Protein AF-A0A822CXB0-F1 (afdb_monomer)

Foldseek 3Di:
DEEEEEDQPDQPAQWAWDDDDPQYIYIYGYCLQPVPDPPLLVVLRVQLRVLVSVCCNPVVPPPRLDCDPSVVVSQVVCCVVPVHNRDSDDPPPVSNCVQQVAKDADPDPCLVDPDQSRMDTHNDNDDDDPVDPPPPD

Mean predicted aligned error: 8.16 Å

Structure (mmCIF, N/CA/C/O backbone):
data_AF-A0A822CXB0-F1
#
_entry.id   AF-A0A822CXB0-F1
#
loop_
_atom_site.group_PDB
_atom_site.id
_atom_site.type_symbol
_atom_site.label_atom_id
_atom_site.label_alt_id
_atom_site.label_comp_id
_atom_site.label_asym_id
_atom_site.label_entity_id
_atom_site.label_seq_id
_atom_site.pdbx_PDB_ins_code
_atom_site.Cartn_x
_atom_site.Cartn_y
_atom_site.Cartn_z
_atom_site.occupancy
_atom_site.B_iso_or_equiv
_atom_site.auth_seq_id
_atom_site.auth_comp_id
_atom_site.auth_asym_id
_atom_site.auth_atom_id
_atom_site.pdbx_PDB_model_num
ATOM 1 N N . SER A 1 1 ? -17.169 9.740 3.832 1.00 81.44 1 SER A N 1
ATOM 2 C CA . SER A 1 1 ? -17.464 8.304 3.609 1.00 81.44 1 SER A CA 1
ATOM 3 C C . SER A 1 1 ? -16.172 7.563 3.297 1.00 81.44 1 SER A C 1
ATOM 5 O O . SER A 1 1 ? -15.189 8.206 2.929 1.00 81.44 1 SER A O 1
ATOM 7 N N . VAL A 1 2 ? -16.145 6.240 3.493 1.00 90.62 2 VAL A N 1
ATOM 8 C CA . VAL A 1 2 ? -14.980 5.392 3.187 1.00 90.62 2 VAL A CA 1
ATOM 9 C C . VAL A 1 2 ? -15.401 4.305 2.204 1.00 90.62 2 VAL A C 1
ATOM 11 O O . VAL A 1 2 ? -16.414 3.647 2.428 1.00 90.62 2 VAL A O 1
ATOM 14 N N . TYR A 1 3 ? -14.629 4.123 1.135 1.00 93.44 3 TYR A N 1
ATOM 15 C CA . TYR A 1 3 ? -14.861 3.095 0.118 1.00 93.44 3 TYR A CA 1
ATOM 16 C C . TYR A 1 3 ? -13.658 2.170 0.015 1.00 93.44 3 TYR A C 1
ATOM 18 O O . TYR A 1 3 ? -12.523 2.629 0.126 1.00 93.44 3 TYR A O 1
ATOM 26 N N . VAL A 1 4 ? -13.908 0.886 -0.234 1.00 95.50 4 VAL A N 1
ATOM 27 C CA . VAL A 1 4 ? -12.869 -0.130 -0.427 1.00 95.50 4 VAL A CA 1
ATOM 28 C C . VAL A 1 4 ? -13.061 -0.775 -1.792 1.00 95.50 4 VAL A C 1
ATOM 30 O O . VAL A 1 4 ? -14.178 -1.137 -2.155 1.00 95.50 4 VAL A O 1
ATOM 33 N N . GLU A 1 5 ? -11.983 -0.921 -2.553 1.00 95.19 5 GLU A N 1
ATOM 34 C CA . GLU A 1 5 ? -12.030 -1.505 -3.892 1.00 95.19 5 GLU A CA 1
ATOM 35 C C . GLU A 1 5 ? -10.758 -2.276 -4.258 1.00 95.19 5 GLU A C 1
ATOM 37 O O . GLU A 1 5 ? -9.679 -2.076 -3.700 1.00 95.19 5 GLU A O 1
ATOM 42 N N . T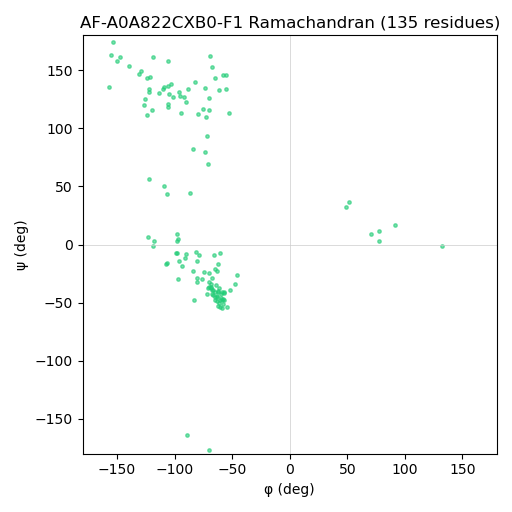RP A 1 6 ? -10.888 -3.132 -5.270 1.00 94.25 6 TRP A N 1
ATOM 43 C CA . TRP A 1 6 ? -9.768 -3.822 -5.893 1.00 94.25 6 TRP A CA 1
ATOM 44 C C . TRP A 1 6 ? -9.168 -3.004 -7.036 1.00 94.25 6 TRP A C 1
ATOM 46 O O . TRP A 1 6 ? -9.871 -2.566 -7.947 1.00 94.25 6 TRP A O 1
ATOM 56 N N . SER A 1 7 ? -7.842 -2.902 -7.060 1.00 91.94 7 SER A N 1
ATOM 57 C CA . SER A 1 7 ? -7.076 -2.368 -8.179 1.00 91.94 7 SER A CA 1
ATOM 58 C C . SER A 1 7 ? -6.368 -3.486 -8.936 1.00 91.94 7 SER A C 1
ATOM 60 O O . SER A 1 7 ? -5.472 -4.150 -8.418 1.00 91.94 7 SER A O 1
ATOM 62 N N . LYS A 1 8 ? -6.721 -3.643 -10.215 1.00 87.69 8 LYS A N 1
ATOM 63 C CA . LYS A 1 8 ? -6.067 -4.585 -11.143 1.00 87.69 8 LYS A CA 1
ATOM 64 C C . LYS A 1 8 ? -4.734 -4.072 -11.704 1.00 87.69 8 LYS A C 1
ATOM 66 O O . LYS A 1 8 ? -4.052 -4.797 -12.414 1.00 87.69 8 LYS A O 1
ATOM 71 N N . ARG A 1 9 ? -4.396 -2.798 -11.464 1.00 84.56 9 ARG A N 1
ATOM 72 C CA . ARG A 1 9 ? -3.224 -2.119 -12.055 1.00 84.56 9 ARG A CA 1
ATOM 73 C C . ARG A 1 9 ? -2.213 -1.634 -11.014 1.00 84.56 9 ARG A C 1
ATOM 75 O O . ARG A 1 9 ? -1.207 -1.032 -11.376 1.00 84.56 9 ARG A O 1
ATOM 82 N N . MET A 1 10 ? -2.482 -1.843 -9.727 1.00 84.69 10 MET A N 1
ATOM 83 C CA . MET A 1 10 ? -1.591 -1.419 -8.652 1.00 84.69 10 MET A CA 1
ATOM 84 C C . MET A 1 10 ? -0.444 -2.414 -8.501 1.00 84.69 10 MET A C 1
ATOM 86 O O . MET A 1 10 ? -0.660 -3.547 -8.083 1.00 84.69 10 MET A O 1
ATOM 90 N N . THR A 1 11 ? 0.771 -1.978 -8.832 1.00 75.56 11 THR A N 1
ATOM 91 C CA . THR A 1 11 ? 1.969 -2.832 -8.784 1.00 75.56 11 THR A CA 1
ATOM 92 C C . THR A 1 11 ? 3.083 -2.281 -7.892 1.00 75.56 11 THR A C 1
ATOM 94 O O . THR A 1 11 ? 4.178 -2.818 -7.922 1.00 75.56 11 THR A O 1
ATOM 97 N N . ARG A 1 12 ? 2.860 -1.192 -7.140 1.00 74.56 12 ARG A N 1
ATOM 98 C CA . ARG A 1 12 ? 3.904 -0.558 -6.300 1.00 74.56 12 ARG A CA 1
ATOM 99 C C . ARG A 1 12 ? 3.715 -0.781 -4.796 1.00 74.56 12 ARG A C 1
ATOM 101 O O . ARG A 1 12 ? 4.644 -0.542 -4.039 1.00 74.56 12 ARG A O 1
ATOM 108 N N . CYS A 1 13 ? 2.523 -1.196 -4.384 1.00 80.31 13 CYS A N 1
ATOM 109 C CA . CYS A 1 13 ? 2.140 -1.493 -3.008 1.00 80.31 13 CYS A CA 1
ATOM 110 C C . CYS A 1 13 ? 0.964 -2.484 -3.026 1.00 80.31 13 CYS A C 1
ATOM 112 O O . CYS A 1 13 ? 0.306 -2.640 -4.062 1.00 80.31 13 CYS A O 1
ATOM 114 N N . ALA A 1 14 ? 0.697 -3.147 -1.899 1.00 87.19 14 ALA A N 1
ATOM 115 C CA . ALA A 1 14 ? -0.466 -4.026 -1.766 1.00 87.19 14 ALA A CA 1
ATOM 116 C C . ALA A 1 14 ? -1.753 -3.270 -1.395 1.00 87.19 14 ALA A C 1
ATOM 118 O O . ALA A 1 14 ? -2.843 -3.758 -1.687 1.00 87.19 14 ALA A O 1
ATOM 119 N N . GLY A 1 15 ? -1.639 -2.079 -0.802 1.00 89.75 15 GLY A N 1
ATOM 120 C CA . GLY A 1 15 ? -2.756 -1.221 -0.417 1.00 89.75 15 GLY A CA 1
ATOM 121 C C . GLY A 1 15 ? -2.383 0.261 -0.461 1.00 89.75 15 GLY A C 1
ATOM 122 O O . GLY A 1 15 ? -1.200 0.605 -0.464 1.00 89.75 15 GLY A O 1
ATOM 123 N N . ILE A 1 16 ? -3.391 1.130 -0.574 1.00 89.62 16 ILE A N 1
ATOM 124 C CA . ILE A 1 16 ? -3.257 2.587 -0.409 1.00 89.62 16 ILE A CA 1
ATOM 125 C C . ILE A 1 16 ? -4.614 3.228 -0.043 1.00 89.62 16 ILE A C 1
ATOM 127 O O . ILE A 1 16 ? -5.619 2.936 -0.698 1.00 89.62 16 ILE A O 1
ATOM 131 N N . CYS A 1 17 ? -4.669 4.141 0.937 1.00 89.88 17 CYS A N 1
ATOM 132 C CA . CYS A 1 17 ? -5.786 5.091 1.110 1.00 89.88 17 CYS A CA 1
ATOM 133 C C . CYS A 1 17 ? -5.493 6.405 0.373 1.00 89.88 17 CYS A C 1
ATOM 135 O O . CYS A 1 17 ? -4.488 7.085 0.586 1.00 89.88 17 CYS A O 1
ATOM 137 N N . TYR A 1 18 ? -6.439 6.812 -0.466 1.00 86.62 18 TYR A N 1
ATOM 138 C CA . TYR A 1 18 ? -6.504 8.142 -1.049 1.00 86.62 18 TYR A CA 1
ATOM 139 C C . TYR A 1 18 ? -7.529 8.982 -0.311 1.00 86.62 18 TYR A C 1
ATOM 141 O O . TYR A 1 18 ? -8.702 8.621 -0.261 1.00 86.62 18 TYR A O 1
ATOM 149 N N . TYR A 1 19 ? -7.117 10.160 0.143 1.00 81.62 19 TYR A N 1
ATOM 150 C CA . TYR A 1 19 ? -8.047 11.187 0.590 1.00 81.62 19 TYR A CA 1
ATOM 151 C C . TYR A 1 19 ? -8.345 12.206 -0.516 1.00 81.62 19 TYR A C 1
ATOM 153 O O . TYR A 1 19 ? -7.426 12.764 -1.129 1.00 81.62 19 TYR A O 1
ATOM 161 N N . ARG A 1 20 ? -9.632 12.499 -0.736 1.00 76.44 20 ARG A N 1
ATOM 162 C CA . ARG A 1 20 ? -10.098 13.595 -1.596 1.00 76.44 20 ARG A CA 1
ATOM 163 C C . ARG A 1 20 ? -10.620 14.759 -0.763 1.00 76.44 20 ARG A C 1
ATOM 165 O O . ARG A 1 20 ? -11.397 14.565 0.167 1.00 76.44 20 ARG A O 1
ATOM 172 N N . ARG A 1 21 ? -10.251 15.989 -1.148 1.00 68.25 21 ARG A N 1
ATOM 173 C CA . ARG A 1 21 ? -10.842 17.217 -0.586 1.00 68.25 21 ARG A CA 1
ATOM 174 C C . ARG A 1 21 ? -12.370 17.116 -0.702 1.00 68.25 21 ARG A C 1
ATOM 176 O O . ARG A 1 21 ? -12.877 17.067 -1.816 1.00 68.25 21 ARG A O 1
ATOM 183 N N . GLY A 1 22 ? -13.059 17.034 0.438 1.00 71.88 22 GLY A N 1
ATOM 184 C CA . GLY A 1 22 ? -14.504 16.770 0.500 1.00 71.88 22 GLY A CA 1
ATOM 185 C C . GLY A 1 22 ? -14.932 15.684 1.498 1.00 71.88 22 GLY A C 1
ATOM 186 O O . GLY A 1 22 ? -16.125 15.448 1.634 1.00 71.88 22 GLY A O 1
ATOM 187 N N . GLY A 1 23 ? -14.001 15.039 2.218 1.00 73.06 23 GLY A N 1
ATOM 188 C CA . GLY A 1 23 ? -14.344 14.084 3.290 1.00 73.06 23 GLY A CA 1
ATOM 189 C C . GLY A 1 23 ? -14.472 12.618 2.846 1.00 73.06 23 GLY A C 1
ATOM 190 O O . GLY A 1 23 ? -15.050 11.795 3.561 1.00 73.06 23 GLY A O 1
ATOM 191 N N . GLU A 1 24 ? -13.945 12.277 1.671 1.00 84.56 24 GLU A N 1
ATOM 192 C CA . GLU A 1 24 ? -13.971 10.924 1.101 1.00 84.56 24 GLU A CA 1
ATOM 193 C C . GLU A 1 24 ? -12.576 10.267 1.195 1.00 84.56 24 GLU A C 1
ATOM 195 O O . GLU A 1 24 ? -11.615 10.812 0.642 1.00 84.56 24 GLU A O 1
ATOM 200 N N . CYS A 1 25 ? -12.449 9.110 1.874 1.00 89.06 25 CYS A N 1
ATOM 201 C CA . CYS A 1 25 ? -11.280 8.213 1.727 1.00 89.06 25 CYS A CA 1
ATOM 202 C C . CYS A 1 25 ? -11.658 7.011 0.860 1.00 89.06 25 CYS A C 1
ATOM 204 O O . CYS A 1 25 ? -12.722 6.405 1.003 1.00 89.06 25 CYS A O 1
ATOM 206 N N . ARG A 1 26 ? -10.744 6.650 -0.032 1.00 92.19 26 ARG A N 1
ATOM 207 C CA . ARG A 1 26 ? -10.813 5.465 -0.876 1.00 92.19 26 ARG A CA 1
ATOM 208 C C . ARG A 1 26 ? -9.615 4.585 -0.572 1.00 92.19 26 ARG A C 1
ATOM 210 O O . ARG A 1 26 ? -8.494 4.987 -0.860 1.00 92.19 26 ARG A O 1
ATOM 217 N N . ILE A 1 27 ? -9.861 3.392 -0.057 1.00 93.81 27 ILE A N 1
ATOM 218 C CA . ILE A 1 27 ? -8.869 2.336 0.103 1.00 93.81 27 ILE A CA 1
ATOM 219 C C . ILE A 1 27 ? -8.878 1.487 -1.168 1.00 93.81 27 ILE A C 1
ATOM 221 O O . ILE A 1 27 ? -9.911 0.939 -1.549 1.00 93.81 27 ILE A O 1
ATOM 225 N N . ALA A 1 28 ? -7.732 1.377 -1.828 1.00 93.50 28 ALA A N 1
ATOM 226 C CA . ALA A 1 28 ? -7.543 0.486 -2.961 1.00 93.50 28 ALA A CA 1
ATOM 227 C C . ALA A 1 28 ? -6.555 -0.622 -2.589 1.00 93.50 28 ALA A C 1
ATOM 229 O O . ALA A 1 28 ? -5.469 -0.337 -2.093 1.00 93.50 28 ALA A O 1
ATOM 230 N N . LEU A 1 29 ? -6.929 -1.873 -2.853 1.00 93.38 29 LEU A N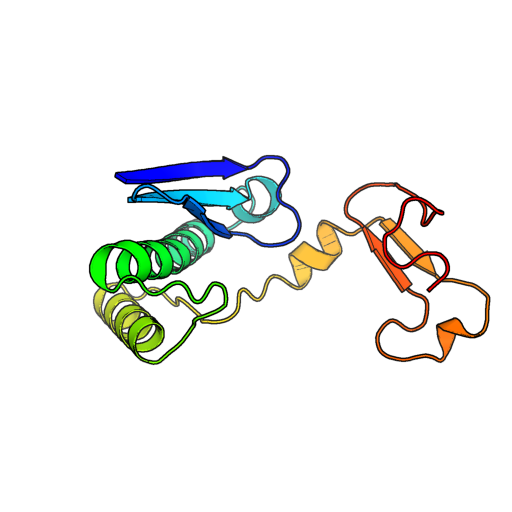 1
ATOM 231 C CA . LEU A 1 29 ? -6.124 -3.067 -2.596 1.00 93.38 29 LEU A CA 1
ATOM 232 C C . LEU A 1 29 ? -5.639 -3.666 -3.917 1.00 93.38 29 LEU A C 1
ATOM 234 O O . LEU A 1 29 ? -6.410 -3.775 -4.872 1.00 93.38 29 LEU A O 1
ATOM 238 N N . SER A 1 30 ? -4.374 -4.065 -4.007 1.00 90.81 30 SER A N 1
ATOM 239 C CA . SER A 1 30 ? -3.836 -4.661 -5.227 1.00 90.81 30 SER A CA 1
ATOM 240 C C . SER A 1 30 ? -4.323 -6.096 -5.393 1.00 90.81 30 SER A C 1
ATOM 242 O O . SER A 1 30 ? -3.957 -6.990 -4.630 1.00 90.81 30 SER A O 1
ATOM 244 N N . ALA A 1 31 ? -5.089 -6.334 -6.457 1.00 87.38 31 ALA A N 1
ATOM 245 C CA . ALA A 1 31 ? -5.477 -7.686 -6.839 1.00 87.38 31 ALA A CA 1
ATOM 246 C C . ALA A 1 31 ? -4.249 -8.524 -7.236 1.00 87.38 31 ALA A C 1
ATOM 248 O O . ALA A 1 31 ? -4.200 -9.715 -6.935 1.00 87.38 31 ALA A O 1
ATOM 249 N N . SER A 1 32 ? -3.247 -7.905 -7.868 1.00 78.69 32 SER A N 1
ATOM 250 C CA . SER A 1 32 ? -2.036 -8.587 -8.335 1.00 78.69 32 SER A CA 1
ATOM 251 C C . SER A 1 32 ? -1.154 -9.081 -7.188 1.00 78.69 32 SER A C 1
ATOM 253 O O . SER A 1 32 ? -0.543 -10.133 -7.324 1.00 78.69 32 SER A O 1
ATOM 255 N N . TYR A 1 33 ? -1.106 -8.354 -6.066 1.00 76.56 33 TYR A N 1
ATOM 256 C CA . TYR A 1 33 ? -0.377 -8.796 -4.873 1.00 76.56 33 TYR A CA 1
ATOM 257 C C . TYR A 1 33 ? -1.209 -9.752 -4.014 1.00 76.56 33 TYR A C 1
ATOM 259 O O . TYR A 1 33 ? -0.712 -10.791 -3.607 1.00 76.56 33 TYR A O 1
ATOM 267 N N . LEU A 1 34 ? -2.471 -9.424 -3.722 1.00 82.00 34 LEU A N 1
ATOM 268 C CA . LEU A 1 34 ? -3.186 -10.059 -2.607 1.00 82.00 34 LEU A CA 1
ATOM 269 C C . LEU A 1 34 ? -4.021 -11.287 -2.992 1.00 82.00 34 LEU A C 1
ATOM 271 O O . LEU A 1 34 ? -4.344 -12.083 -2.117 1.00 82.00 34 LEU A O 1
ATOM 275 N N . THR A 1 35 ? -4.361 -11.483 -4.272 1.00 77.94 35 THR A N 1
ATOM 276 C CA . THR A 1 35 ? -5.211 -12.625 -4.688 1.00 77.94 35 THR A CA 1
ATOM 277 C C . THR A 1 35 ? -4.484 -13.970 -4.573 1.00 77.94 35 THR A C 1
ATOM 279 O O . THR A 1 35 ? -5.125 -15.003 -4.418 1.00 77.94 35 THR A O 1
ATOM 282 N N . LEU A 1 36 ? -3.149 -13.966 -4.631 1.00 75.75 36 LEU A N 1
ATOM 283 C CA . LEU A 1 36 ? -2.314 -15.171 -4.542 1.00 75.75 36 LEU A CA 1
ATOM 284 C C . LEU A 1 36 ? -1.763 -15.420 -3.129 1.00 75.75 36 LEU A C 1
ATOM 286 O O . LEU A 1 36 ? -0.959 -16.329 -2.932 1.00 75.75 36 LEU A O 1
ATOM 290 N N . ARG A 1 37 ? -2.160 -14.606 -2.147 1.00 79.56 37 ARG A N 1
ATOM 291 C CA . ARG A 1 37 ? -1.594 -14.623 -0.797 1.00 79.56 37 ARG A CA 1
ATOM 292 C C . ARG A 1 37 ? -2.552 -15.267 0.203 1.00 79.56 37 ARG A C 1
ATOM 294 O O . ARG A 1 37 ? -3.764 -15.311 -0.029 1.00 79.56 37 ARG A O 1
ATOM 301 N N . PRO A 1 38 ? -2.038 -15.757 1.343 1.00 86.00 38 PRO A N 1
ATOM 302 C CA . PRO A 1 38 ? -2.891 -16.187 2.435 1.00 86.00 38 PRO A CA 1
ATOM 303 C C . PRO A 1 38 ? -3.837 -15.061 2.855 1.00 86.00 38 PRO A C 1
ATOM 305 O O . PRO A 1 38 ? -3.462 -13.889 2.880 1.00 86.00 38 PRO A O 1
ATOM 308 N N . ARG A 1 39 ? -5.052 -15.429 3.272 1.00 91.31 39 ARG A N 1
ATOM 309 C CA . ARG A 1 39 ? -6.083 -14.487 3.739 1.00 91.31 39 ARG A CA 1
ATOM 310 C C . ARG A 1 39 ? -5.554 -13.456 4.745 1.00 91.31 39 ARG A C 1
ATOM 312 O O . ARG A 1 39 ? -6.036 -12.326 4.742 1.00 91.31 39 ARG A O 1
ATOM 319 N N . LYS A 1 40 ? -4.594 -13.839 5.596 1.00 90.44 40 LYS A N 1
ATOM 320 C CA . LYS A 1 40 ? -4.013 -12.956 6.615 1.00 90.44 40 LYS A CA 1
ATOM 321 C C . LYS A 1 40 ? -3.419 -11.680 6.005 1.00 90.44 40 LYS A C 1
ATOM 323 O O . LYS A 1 40 ? -3.720 -10.605 6.497 1.00 90.44 40 LYS A O 1
ATOM 328 N N . ASP A 1 41 ? -2.720 -11.778 4.874 1.00 88.75 41 ASP A N 1
ATOM 329 C CA . ASP A 1 41 ? -2.020 -10.635 4.280 1.00 88.75 41 ASP A CA 1
ATOM 330 C C . ASP A 1 41 ? -3.011 -9.621 3.707 1.00 88.75 41 ASP A C 1
ATOM 332 O O . ASP A 1 41 ? -2.819 -8.412 3.819 1.00 88.75 41 ASP A O 1
ATOM 336 N N . LEU A 1 42 ? -4.117 -10.110 3.134 1.00 91.56 42 LEU A N 1
ATOM 337 C CA . LEU A 1 42 ? -5.236 -9.269 2.711 1.00 91.56 42 LEU A CA 1
ATOM 338 C C . LEU A 1 42 ? -5.839 -8.521 3.904 1.00 91.56 42 LEU A C 1
ATOM 340 O O . LEU A 1 42 ? -6.073 -7.316 3.823 1.00 91.56 42 LEU A O 1
ATOM 344 N N . VAL A 1 43 ? -6.100 -9.235 5.000 1.00 94.44 43 VAL A N 1
ATOM 345 C CA . VAL A 1 43 ? -6.705 -8.659 6.206 1.00 94.44 43 VAL A CA 1
ATOM 346 C C . VAL A 1 43 ? -5.771 -7.629 6.841 1.00 94.44 43 VAL A C 1
ATOM 348 O O . VAL A 1 43 ? -6.208 -6.519 7.121 1.00 94.44 43 VAL A O 1
ATOM 351 N N . GLU A 1 44 ? -4.493 -7.952 7.016 1.00 94.50 44 GLU A N 1
ATOM 352 C CA . GLU A 1 44 ? -3.490 -7.065 7.613 1.00 94.50 44 GLU A CA 1
ATOM 353 C C . GLU A 1 44 ? -3.244 -5.822 6.748 1.00 94.50 44 GLU A C 1
ATOM 355 O O . GLU A 1 44 ? -3.217 -4.709 7.274 1.00 94.50 44 GLU A O 1
ATOM 360 N N . THR A 1 45 ? -3.178 -5.981 5.419 1.00 92.94 45 THR A N 1
ATOM 361 C CA . THR A 1 45 ? -3.078 -4.845 4.485 1.00 92.94 45 THR A CA 1
ATOM 362 C C . THR A 1 45 ? -4.315 -3.954 4.570 1.00 92.94 45 THR A C 1
ATOM 364 O O . THR A 1 45 ? -4.197 -2.734 4.646 1.00 92.94 45 THR A O 1
ATOM 367 N N . LEU A 1 46 ? -5.518 -4.535 4.591 1.00 95.25 46 LEU A N 1
ATOM 368 C CA . LEU A 1 46 ? -6.748 -3.755 4.710 1.00 95.25 46 LEU A CA 1
ATOM 369 C C . LEU A 1 46 ? -6.810 -3.006 6.047 1.00 95.25 46 LEU A C 1
ATOM 371 O O . LEU A 1 46 ? -7.149 -1.825 6.064 1.00 95.25 46 LEU A O 1
ATOM 375 N N . LEU A 1 47 ? -6.456 -3.659 7.155 1.00 96.25 47 LEU A N 1
ATOM 376 C CA . LEU A 1 47 ? -6.438 -3.027 8.473 1.00 96.25 47 LEU A CA 1
ATOM 377 C C . LEU A 1 47 ? -5.439 -1.866 8.528 1.00 96.25 47 LEU A C 1
ATOM 379 O O . LEU A 1 47 ? -5.786 -0.812 9.059 1.00 96.25 47 LEU A O 1
ATOM 383 N N . HIS A 1 48 ? -4.255 -2.012 7.925 1.00 94.69 48 HIS A N 1
ATOM 384 C CA . HIS A 1 48 ? -3.285 -0.924 7.778 1.00 94.69 48 HIS A CA 1
ATOM 385 C C . HIS A 1 48 ? -3.918 0.307 7.104 1.00 94.69 48 HIS A C 1
ATOM 387 O O . HIS A 1 48 ? -3.921 1.404 7.667 1.00 94.69 48 HIS A O 1
ATOM 393 N N . GLU A 1 49 ? -4.536 0.126 5.933 1.00 93.75 49 GLU A N 1
ATOM 394 C CA . GLU A 1 49 ? -5.169 1.234 5.207 1.00 93.75 49 GLU A CA 1
ATOM 395 C C . GLU A 1 49 ? -6.399 1.802 5.940 1.00 93.75 49 GLU A C 1
ATOM 397 O O . GLU A 1 49 ? -6.696 2.996 5.842 1.00 93.75 49 GLU A O 1
ATOM 402 N N . MET A 1 50 ? -7.108 0.980 6.723 1.00 94.94 50 MET A N 1
ATOM 403 C CA . MET A 1 50 ? -8.219 1.428 7.567 1.00 94.94 50 MET A CA 1
ATOM 404 C C . MET A 1 50 ? -7.758 2.288 8.748 1.00 94.94 50 MET A C 1
ATOM 406 O O . MET A 1 50 ? -8.490 3.201 9.132 1.00 94.94 50 MET A O 1
ATOM 410 N N . ILE A 1 51 ? -6.562 2.059 9.304 1.00 94.19 51 ILE A N 1
ATOM 411 C CA . ILE A 1 51 ? -5.984 2.946 10.327 1.00 94.19 51 ILE A CA 1
ATOM 412 C C . ILE A 1 51 ? -5.705 4.323 9.713 1.00 94.19 51 ILE A C 1
ATOM 414 O O . ILE A 1 51 ? -6.109 5.335 10.289 1.00 94.19 51 ILE A O 1
ATOM 418 N N . HIS A 1 52 ? -5.108 4.377 8.515 1.00 91.38 52 HIS A N 1
ATOM 419 C CA . HIS A 1 52 ? -4.937 5.640 7.787 1.00 91.38 52 HIS A CA 1
ATOM 420 C C . HIS A 1 52 ? -6.279 6.340 7.547 1.00 91.38 52 HIS A C 1
ATOM 422 O O . HIS A 1 52 ? -6.419 7.525 7.852 1.00 91.38 52 HIS A O 1
ATOM 428 N N . ALA A 1 53 ? -7.290 5.608 7.067 1.00 91.69 53 ALA A N 1
ATOM 429 C CA . ALA A 1 53 ? -8.625 6.154 6.846 1.00 91.69 53 ALA A CA 1
ATOM 430 C C . ALA A 1 53 ? -9.258 6.694 8.142 1.00 91.69 53 ALA A C 1
ATOM 432 O O . ALA A 1 53 ? -9.837 7.781 8.136 1.00 91.69 53 ALA A O 1
ATOM 433 N N . TYR A 1 54 ? -9.124 5.971 9.257 1.00 92.19 54 TYR A N 1
ATOM 434 C CA . TYR A 1 54 ? -9.646 6.384 10.557 1.00 92.19 54 TYR A CA 1
ATOM 435 C C . TYR A 1 54 ? -9.001 7.685 11.034 1.00 92.19 54 TYR A C 1
ATOM 437 O O . TYR A 1 54 ? -9.716 8.642 11.339 1.00 92.19 54 TYR A O 1
ATOM 445 N N . LEU A 1 55 ? -7.666 7.749 11.058 1.00 90.12 55 LEU A N 1
ATOM 446 C CA . LEU A 1 55 ? -6.922 8.939 11.486 1.00 90.12 55 LEU A CA 1
ATOM 447 C C . LEU A 1 55 ? -7.212 10.138 10.591 1.00 90.12 55 LEU A C 1
ATOM 449 O O . LEU A 1 55 ? -7.346 11.265 11.069 1.00 90.12 55 LEU A O 1
ATOM 453 N N . PHE A 1 56 ? -7.368 9.884 9.297 1.00 84.88 56 PHE A N 1
ATOM 454 C CA . PHE A 1 56 ? -7.766 10.902 8.351 1.00 84.88 56 PHE A CA 1
ATOM 455 C C . PHE A 1 56 ? -9.149 11.486 8.711 1.00 84.88 56 PHE A C 1
ATOM 457 O O . PHE A 1 56 ? -9.288 12.700 8.874 1.00 84.88 56 PHE A O 1
ATOM 464 N N . VAL A 1 57 ? -10.164 10.628 8.874 1.00 86.06 57 VAL A N 1
ATOM 465 C CA . VAL A 1 57 ? -11.557 11.044 9.123 1.00 86.06 57 VAL A CA 1
ATOM 466 C C . VAL A 1 57 ? -11.721 11.733 10.479 1.00 86.06 57 VAL A C 1
ATOM 468 O O . VAL A 1 57 ? -12.475 12.696 10.582 1.00 86.06 57 VAL A O 1
ATOM 471 N N . THR A 1 58 ? -11.036 11.249 11.514 1.00 86.00 58 THR A N 1
ATOM 472 C CA . THR A 1 58 ? -11.272 11.679 12.904 1.00 86.00 58 THR A CA 1
ATOM 473 C C . THR A 1 58 ? -10.316 12.765 13.390 1.00 86.00 58 THR A C 1
ATOM 475 O O . THR A 1 58 ? -10.713 13.588 14.208 1.00 86.00 58 THR A O 1
ATOM 478 N N . HIS A 1 59 ? -9.084 12.810 12.876 1.00 78.38 59 HIS A N 1
ATOM 479 C CA . HIS A 1 59 ? -8.043 13.726 13.360 1.00 78.38 59 HIS A CA 1
ATOM 480 C C . HIS A 1 59 ? -7.574 14.720 12.285 1.00 78.38 59 HIS A C 1
ATOM 482 O O . HIS A 1 59 ? -6.653 15.495 12.536 1.00 78.38 59 HIS A O 1
ATOM 488 N N . ASN A 1 60 ? -8.172 14.705 11.080 1.00 74.06 60 ASN A N 1
ATOM 489 C CA . ASN A 1 60 ? -7.735 15.497 9.917 1.00 74.06 60 ASN A CA 1
ATOM 490 C C . ASN A 1 60 ? -6.218 15.356 9.672 1.00 74.06 60 ASN A C 1
ATOM 492 O O . ASN A 1 60 ? -5.557 16.290 9.212 1.00 74.06 60 ASN 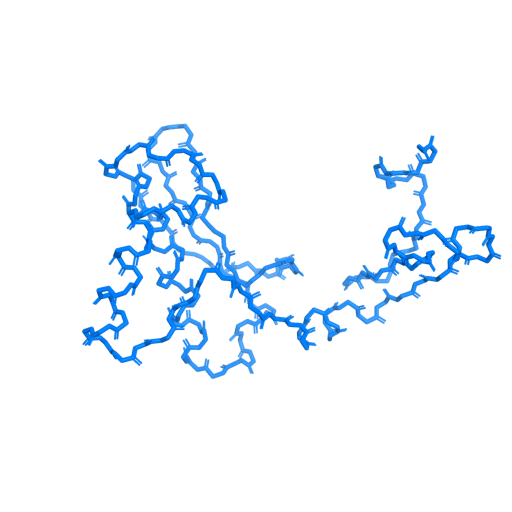A O 1
ATOM 496 N N . ASN A 1 61 ? -5.665 14.180 9.994 1.00 70.50 61 ASN A N 1
ATOM 497 C CA . ASN A 1 61 ? -4.266 13.877 9.762 1.00 70.50 61 ASN A CA 1
ATOM 498 C C . ASN A 1 61 ? -4.065 13.680 8.254 1.00 70.50 61 ASN A C 1
ATOM 500 O O . ASN A 1 61 ? -4.587 12.736 7.664 1.00 70.50 61 ASN A O 1
ATOM 504 N N . ARG A 1 62 ? -3.368 14.629 7.622 1.00 66.81 62 ARG A N 1
ATOM 505 C CA . ARG A 1 62 ? -3.118 14.657 6.170 1.00 66.81 62 ARG A CA 1
ATOM 506 C C . ARG A 1 62 ? -1.751 14.104 5.791 1.00 66.81 62 ARG A C 1
ATOM 508 O O . ARG A 1 62 ? -1.397 14.172 4.612 1.00 66.81 62 ARG A O 1
ATOM 515 N N . ASP A 1 63 ? -0.994 13.610 6.765 1.00 64.62 63 ASP A N 1
ATOM 516 C CA . ASP A 1 63 ? 0.289 12.987 6.503 1.00 64.62 63 ASP A CA 1
ATOM 517 C C . ASP A 1 63 ? 0.072 11.642 5.799 1.00 64.62 63 ASP A C 1
ATOM 519 O O . ASP A 1 63 ? -0.583 10.740 6.323 1.00 64.62 63 ASP A O 1
ATOM 523 N N . ARG A 1 64 ? 0.553 11.551 4.556 1.00 56.31 64 ARG A N 1
ATOM 524 C CA . ARG A 1 64 ? 0.304 10.412 3.660 1.00 56.31 64 ARG A CA 1
ATOM 525 C C . ARG A 1 64 ? 1.219 9.228 3.946 1.00 56.31 64 ARG A C 1
ATOM 527 O O . ARG A 1 64 ? 0.792 8.105 3.719 1.00 56.31 64 ARG A O 1
ATOM 534 N N . ASP A 1 65 ? 2.418 9.494 4.458 1.00 63.84 65 ASP A N 1
ATOM 535 C CA . ASP A 1 65 ? 3.381 8.478 4.905 1.00 63.84 65 ASP A CA 1
ATOM 536 C C . ASP A 1 65 ? 3.303 8.288 6.439 1.00 63.84 65 ASP A C 1
ATOM 538 O O . ASP A 1 65 ? 4.151 7.643 7.049 1.00 63.84 65 ASP A O 1
ATOM 542 N N . GLY A 1 66 ? 2.291 8.896 7.077 1.00 65.62 66 GLY A N 1
ATOM 543 C CA . GLY A 1 66 ? 2.203 9.161 8.509 1.00 65.62 66 GLY A CA 1
ATOM 544 C C . GLY A 1 66 ? 1.920 7.938 9.372 1.00 65.62 66 GLY A C 1
ATOM 545 O O . GLY A 1 66 ? 0.811 7.768 9.882 1.00 65.62 66 GLY A O 1
ATOM 546 N N . HIS A 1 67 ? 2.953 7.142 9.634 1.00 85.50 67 HIS A N 1
ATOM 547 C CA . HIS A 1 67 ? 2.966 6.118 10.685 1.00 85.50 67 HIS A CA 1
ATOM 548 C C . HIS A 1 67 ? 3.400 6.693 12.044 1.00 85.50 67 HIS A C 1
ATOM 550 O O . HIS A 1 67 ? 4.230 6.124 12.750 1.00 85.50 67 HIS A O 1
ATOM 556 N N . GLY A 1 68 ? 2.857 7.860 12.403 1.00 86.38 68 GLY A N 1
ATOM 557 C CA . GLY A 1 68 ? 3.143 8.538 13.670 1.00 86.38 68 GLY A CA 1
ATOM 558 C C . GLY A 1 68 ? 2.548 7.829 14.901 1.00 86.38 68 GLY A C 1
ATOM 559 O O . GLY A 1 68 ? 1.904 6.786 14.770 1.00 86.38 68 GLY A O 1
ATOM 560 N N . PRO A 1 69 ? 2.696 8.406 16.110 1.00 90.62 69 PRO A N 1
ATOM 561 C CA . PRO A 1 69 ? 2.275 7.772 17.364 1.00 90.62 69 PRO A CA 1
ATOM 562 C C . PRO A 1 69 ? 0.824 7.268 17.378 1.00 90.62 69 PRO A C 1
ATO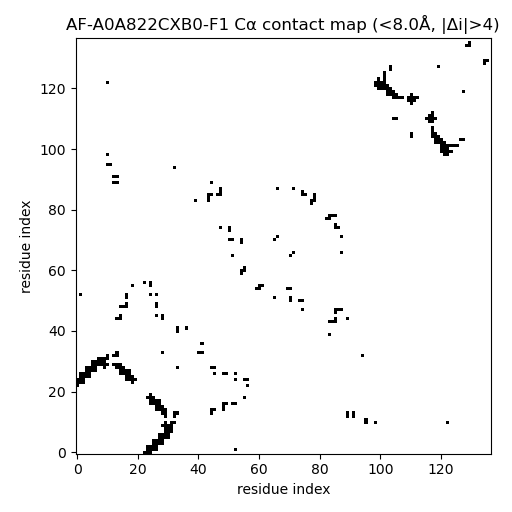M 564 O O . PRO A 1 69 ? 0.566 6.168 17.861 1.00 90.62 69 PRO A O 1
ATOM 567 N N . GLU A 1 70 ? -0.116 8.014 16.789 1.00 91.25 70 GLU A N 1
ATOM 568 C CA . GLU A 1 70 ? -1.519 7.582 16.722 1.00 91.25 70 GLU A CA 1
ATOM 569 C C . GLU A 1 70 ? -1.724 6.375 15.797 1.00 91.25 70 GLU A C 1
ATO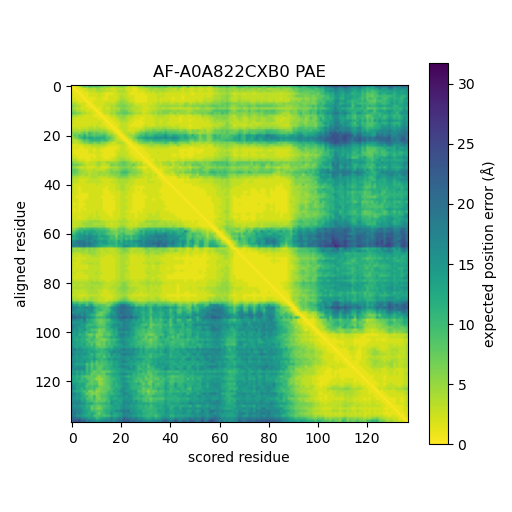M 571 O O . GLU A 1 70 ? -2.500 5.477 16.122 1.00 91.25 70 GLU A O 1
ATOM 576 N N . PHE A 1 71 ? -0.989 6.289 14.683 1.00 92.88 71 PHE A N 1
ATOM 577 C CA . PHE A 1 71 ? -1.017 5.095 13.834 1.00 92.88 71 PHE A CA 1
ATOM 578 C C . PHE A 1 71 ? -0.519 3.883 14.616 1.00 92.88 71 PHE A C 1
ATOM 580 O O . PHE A 1 71 ? -1.207 2.864 14.686 1.00 92.88 71 PHE A O 1
ATOM 587 N N . LEU A 1 72 ? 0.643 4.020 15.264 1.00 93.62 72 LEU A N 1
ATOM 588 C CA . LEU A 1 72 ? 1.257 2.955 16.057 1.00 93.62 72 LEU A CA 1
ATOM 589 C C . LEU A 1 72 ? 0.338 2.490 17.191 1.00 93.62 72 LEU A C 1
ATOM 591 O O . LEU A 1 72 ? 0.183 1.292 17.406 1.00 93.62 72 LEU A O 1
ATOM 595 N N . LYS A 1 73 ? -0.339 3.420 17.867 1.00 95.12 73 LYS A N 1
ATOM 596 C CA . LYS A 1 73 ? -1.310 3.117 18.923 1.00 95.12 73 LYS A CA 1
ATOM 597 C C . LYS A 1 73 ? -2.468 2.257 18.419 1.00 95.12 73 LYS A C 1
ATOM 599 O O . LYS A 1 73 ? -2.835 1.280 19.070 1.00 95.12 73 LYS A O 1
ATOM 604 N N . HIS A 1 74 ? -3.055 2.593 17.268 1.00 96.75 74 HIS A N 1
ATOM 605 C CA . HIS A 1 74 ? -4.129 1.778 16.695 1.00 96.75 74 HIS A CA 1
ATOM 606 C C . HIS A 1 74 ? -3.622 0.439 16.159 1.00 96.75 74 HIS A C 1
ATOM 608 O O . HIS A 1 74 ? -4.321 -0.556 16.339 1.00 96.75 74 HIS A O 1
ATOM 614 N N . MET A 1 75 ? -2.429 0.410 15.563 1.00 96.50 75 MET A N 1
ATOM 615 C CA . MET A 1 75 ? -1.770 -0.806 15.086 1.00 96.50 75 MET A CA 1
ATOM 616 C C . MET A 1 75 ? -1.558 -1.803 16.231 1.00 96.50 75 MET A C 1
ATOM 618 O O . MET A 1 75 ? -2.066 -2.918 16.157 1.00 96.50 75 MET A O 1
ATOM 622 N N . VAL A 1 76 ? -0.902 -1.379 17.320 1.00 97.69 76 VAL A N 1
ATOM 623 C CA . VAL A 1 76 ? -0.660 -2.212 18.513 1.00 97.69 76 VAL A CA 1
ATOM 624 C C . VAL A 1 76 ? -1.980 -2.703 19.101 1.00 97.69 76 VAL A C 1
ATOM 626 O O . VAL A 1 76 ? -2.187 -3.903 19.227 1.00 97.69 76 VAL A O 1
ATOM 629 N N . ARG A 1 77 ? -2.933 -1.795 19.344 1.00 98.31 77 ARG A N 1
ATOM 630 C CA . ARG A 1 77 ? -4.246 -2.153 19.901 1.00 98.31 77 ARG A CA 1
ATOM 631 C C . ARG A 1 77 ? -4.991 -3.195 19.057 1.00 98.31 77 ARG A C 1
ATOM 633 O O . ARG A 1 77 ? -5.652 -4.062 19.615 1.00 98.31 77 ARG A O 1
ATOM 640 N N . ILE A 1 78 ? -4.960 -3.087 17.726 1.00 98.25 78 ILE A N 1
ATOM 641 C CA . ILE A 1 78 ? -5.647 -4.048 16.848 1.00 98.25 78 ILE A CA 1
ATOM 642 C C . ILE A 1 78 ? -4.912 -5.389 16.844 1.00 98.25 78 ILE A C 1
ATOM 644 O O . ILE A 1 78 ? -5.576 -6.421 16.939 1.00 98.25 78 ILE A O 1
ATOM 648 N N . ASN A 1 79 ? -3.579 -5.382 16.780 1.00 97.94 79 ASN A N 1
ATOM 649 C CA . ASN A 1 79 ? -2.775 -6.601 16.858 1.00 97.94 79 ASN A CA 1
ATOM 650 C C . ASN A 1 79 ? -3.057 -7.362 18.163 1.00 97.94 79 ASN A C 1
ATOM 652 O O . ASN A 1 79 ? -3.375 -8.547 18.111 1.00 97.94 79 ASN A O 1
ATOM 656 N N . ASP A 1 80 ? -3.076 -6.668 19.304 1.00 98.06 80 ASP A N 1
ATOM 657 C CA . ASP A 1 80 ? -3.318 -7.275 20.621 1.00 98.06 80 ASP A CA 1
ATOM 658 C C . ASP A 1 80 ? -4.708 -7.922 20.736 1.00 98.06 80 ASP A C 1
ATOM 660 O O . ASP A 1 80 ? -4.856 -8.997 21.312 1.00 98.06 80 ASP A O 1
ATOM 664 N N . ILE A 1 81 ? -5.743 -7.285 20.179 1.00 98.06 81 ILE A N 1
ATOM 665 C CA . ILE A 1 81 ? -7.131 -7.768 20.292 1.00 98.06 81 ILE A CA 1
ATOM 666 C C . ILE A 1 81 ? -7.427 -8.897 19.296 1.00 98.06 81 ILE A C 1
ATOM 668 O O . ILE A 1 81 ? -8.261 -9.759 19.568 1.00 98.06 81 ILE A O 1
ATOM 672 N N . THR A 1 82 ? -6.797 -8.875 18.120 1.00 97.00 82 THR A N 1
ATOM 673 C CA . THR A 1 82 ? -7.155 -9.774 17.007 1.00 97.00 82 THR A CA 1
ATOM 674 C C . THR A 1 82 ? -6.148 -10.894 16.765 1.00 97.00 82 THR A C 1
ATOM 676 O O . THR A 1 82 ? -6.469 -11.846 16.056 1.00 97.00 82 THR A O 1
ATOM 679 N N . GLY A 1 83 ? -4.934 -10.784 17.311 1.00 95.19 83 GLY A N 1
ATOM 680 C CA . GLY A 1 83 ? -3.809 -11.653 16.968 1.00 95.19 83 GLY A CA 1
ATOM 681 C C . GLY A 1 83 ? -3.238 -11.409 15.564 1.00 95.19 83 GLY A C 1
ATOM 682 O O . GLY A 1 83 ? -2.425 -12.205 15.099 1.00 95.19 83 GLY A O 1
ATOM 683 N N . ALA A 1 84 ? -3.668 -10.347 14.870 1.00 95.25 84 ALA A N 1
ATOM 684 C CA . ALA A 1 84 ? -3.066 -9.918 13.610 1.00 95.25 84 ALA A CA 1
ATOM 685 C C . ALA A 1 84 ? -1.654 -9.353 13.832 1.00 95.25 84 ALA A C 1
ATOM 687 O O . ALA A 1 84 ? -1.292 -8.957 14.940 1.00 95.25 84 ALA A O 1
ATOM 688 N N . SER A 1 85 ? -0.868 -9.271 12.760 1.00 94.31 85 SER A N 1
ATOM 689 C CA . SER A 1 85 ? 0.489 -8.726 12.782 1.00 94.31 85 SER A CA 1
ATOM 690 C C . SER A 1 85 ? 0.637 -7.553 11.809 1.00 94.31 85 SER A C 1
ATOM 692 O O . SER A 1 85 ? 1.500 -7.560 10.931 1.00 94.31 85 SER A O 1
ATOM 694 N N . ILE A 1 86 ? -0.194 -6.518 11.963 1.00 93.75 86 ILE A N 1
ATOM 695 C CA . ILE A 1 86 ? -0.096 -5.287 11.167 1.00 93.75 86 ILE A CA 1
ATOM 696 C C . ILE A 1 86 ? 1.262 -4.622 11.427 1.00 93.75 86 ILE A C 1
ATOM 698 O O . ILE A 1 86 ? 1.652 -4.439 12.584 1.00 93.75 86 ILE A O 1
ATOM 702 N N . THR A 1 87 ? 1.951 -4.219 10.359 1.00 90.50 87 THR A N 1
ATOM 703 C CA . THR A 1 87 ? 3.246 -3.527 10.400 1.00 90.50 87 THR A CA 1
ATOM 704 C C . THR A 1 87 ? 3.172 -2.134 9.769 1.00 90.50 87 THR A C 1
ATOM 706 O O . THR A 1 87 ? 2.271 -1.818 8.990 1.00 90.50 87 THR A O 1
ATOM 709 N N . VAL A 1 88 ? 4.161 -1.296 10.099 1.00 87.06 88 VAL A N 1
ATOM 710 C CA . VAL A 1 88 ? 4.391 0.025 9.481 1.00 87.06 88 VAL A CA 1
ATOM 711 C C . VAL A 1 88 ? 4.821 -0.112 8.022 1.00 87.06 88 VAL A C 1
ATOM 713 O O . VAL A 1 88 ? 4.346 0.610 7.152 1.00 87.06 88 VAL A O 1
ATOM 716 N N . TYR A 1 89 ? 5.715 -1.061 7.749 1.00 77.38 89 TYR A N 1
ATOM 717 C CA . TYR A 1 89 ? 6.211 -1.313 6.406 1.00 77.38 89 TYR A CA 1
ATOM 718 C C . TYR A 1 89 ? 5.597 -2.578 5.833 1.00 77.38 89 TYR A C 1
ATOM 720 O O . TYR A 1 89 ? 5.657 -3.658 6.420 1.00 77.38 89 TYR A O 1
ATOM 728 N N . HIS A 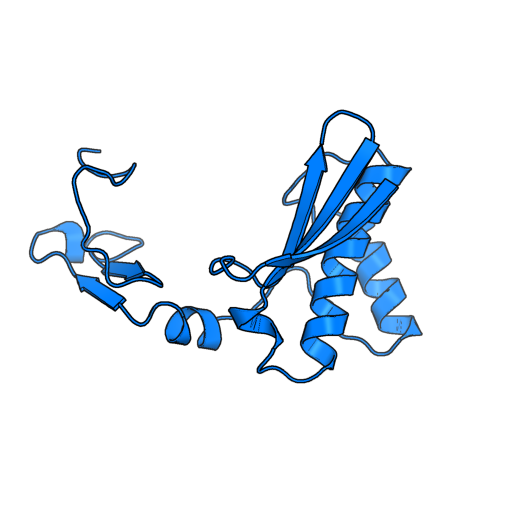1 90 ? 5.079 -2.415 4.630 1.00 66.62 90 HIS A N 1
ATOM 729 C CA . HIS A 1 90 ? 4.666 -3.466 3.721 1.00 66.62 90 HIS A CA 1
ATOM 730 C C . HIS A 1 90 ? 5.907 -4.172 3.146 1.00 66.62 90 HIS A C 1
ATOM 732 O O . HIS A 1 90 ? 6.492 -3.702 2.169 1.00 66.62 90 HIS A O 1
ATOM 738 N N . SER A 1 91 ? 6.370 -5.270 3.750 1.00 56.62 91 SER A N 1
ATOM 739 C CA . SER A 1 91 ? 7.529 -6.018 3.237 1.00 56.62 91 SER A CA 1
ATOM 740 C C . SER A 1 91 ? 7.110 -7.013 2.145 1.00 56.62 91 SER A C 1
ATOM 742 O O . SER A 1 91 ? 6.940 -8.197 2.420 1.00 56.62 91 SER A O 1
ATOM 744 N N . PHE A 1 92 ? 6.967 -6.545 0.903 1.00 62.81 92 PHE A N 1
ATOM 745 C CA . PHE A 1 92 ? 6.616 -7.386 -0.258 1.00 62.81 92 PHE A CA 1
ATOM 746 C C . PHE A 1 92 ? 7.797 -7.551 -1.228 1.00 62.81 92 PHE A C 1
ATOM 748 O O . PHE A 1 92 ? 7.683 -7.246 -2.415 1.00 62.81 92 PHE A O 1
ATOM 755 N N . HIS A 1 93 ? 8.971 -7.929 -0.713 1.00 58.88 93 HIS A N 1
ATOM 756 C CA . HIS A 1 93 ? 10.207 -7.984 -1.508 1.00 58.88 93 HIS A CA 1
ATOM 757 C C . HIS A 1 93 ? 10.152 -9.071 -2.593 1.00 58.88 93 HIS A C 1
ATOM 759 O O . HIS A 1 93 ? 10.487 -8.791 -3.745 1.00 58.88 93 HIS A O 1
ATOM 765 N N . ASP A 1 94 ? 9.645 -10.259 -2.260 1.00 54.19 94 ASP A N 1
ATOM 766 C CA . ASP A 1 94 ? 9.540 -11.377 -3.203 1.00 54.19 94 ASP A CA 1
ATOM 767 C C . ASP A 1 94 ? 8.520 -11.078 -4.313 1.00 54.19 94 ASP A C 1
ATOM 769 O O . ASP A 1 94 ? 8.753 -11.352 -5.491 1.00 54.19 94 ASP A O 1
ATOM 773 N N . GLU A 1 95 ? 7.405 -10.431 -3.975 1.00 59.59 95 GLU A N 1
ATOM 774 C CA . GLU A 1 95 ? 6.390 -10.026 -4.944 1.00 59.59 95 GLU A CA 1
ATOM 775 C C . GLU A 1 95 ? 6.803 -8.801 -5.752 1.00 59.59 95 GLU A C 1
ATOM 777 O O . GLU A 1 95 ? 6.390 -8.670 -6.903 1.00 59.59 95 GLU A O 1
ATOM 782 N N . TYR A 1 96 ? 7.612 -7.896 -5.190 1.00 65.38 96 TYR A N 1
ATOM 783 C CA . TYR A 1 96 ? 8.228 -6.828 -5.969 1.00 65.38 96 TYR A CA 1
ATOM 784 C C . TYR A 1 96 ? 9.085 -7.429 -7.080 1.00 65.38 96 TYR A C 1
ATOM 786 O O . TYR A 1 96 ? 8.923 -7.035 -8.233 1.00 65.38 96 TYR A O 1
ATOM 794 N N . ASP A 1 97 ? 9.926 -8.414 -6.767 1.00 64.88 97 ASP A N 1
ATOM 795 C CA . ASP A 1 97 ? 10.744 -9.084 -7.775 1.00 64.88 97 ASP A CA 1
ATOM 796 C C . ASP A 1 97 ? 9.904 -9.938 -8.745 1.00 64.88 97 ASP A C 1
ATOM 798 O O . ASP A 1 97 ? 10.158 -9.890 -9.950 1.00 64.88 97 ASP A O 1
ATOM 802 N N . HIS A 1 98 ? 8.848 -10.621 -8.281 1.00 65.00 98 HIS A N 1
ATOM 803 C CA . HIS A 1 98 ? 7.924 -11.356 -9.160 1.00 65.00 98 HIS A CA 1
ATOM 804 C C . HIS A 1 98 ? 7.180 -10.428 -10.130 1.00 65.00 98 HIS A C 1
ATOM 806 O O . HIS A 1 98 ? 7.123 -10.676 -11.335 1.00 65.00 98 HIS A O 1
ATOM 812 N N . LEU A 1 99 ? 6.615 -9.334 -9.616 1.00 66.31 99 LEU A N 1
ATOM 813 C CA . LEU A 1 99 ? 5.846 -8.399 -10.424 1.00 66.31 99 LEU A CA 1
ATOM 814 C C . LEU A 1 99 ? 6.734 -7.534 -11.297 1.00 66.31 99 LEU A C 1
ATOM 816 O O . LEU A 1 99 ? 6.224 -7.066 -12.300 1.00 66.31 99 LEU A O 1
ATOM 820 N N . HIS A 1 100 ? 8.012 -7.327 -10.967 1.00 72.62 100 HIS A N 1
ATOM 821 C CA . HIS A 1 100 ? 8.950 -6.521 -11.754 1.00 72.62 100 HIS A CA 1
ATOM 822 C C . HIS A 1 100 ? 9.985 -7.374 -12.501 1.00 72.62 100 HIS A C 1
ATOM 824 O O . HIS A 1 100 ? 11.166 -7.024 -12.559 1.00 72.62 100 HIS A O 1
ATOM 830 N N . GLY A 1 101 ? 9.526 -8.466 -13.119 1.00 79.62 101 GLY A N 1
ATOM 831 C CA . GLY A 1 101 ? 10.368 -9.394 -13.882 1.00 79.62 101 GLY A CA 1
ATOM 832 C C . GLY A 1 101 ? 11.005 -8.814 -15.153 1.00 79.62 101 GLY A C 1
ATOM 833 O O . GLY A 1 101 ? 11.876 -9.449 -15.746 1.00 79.62 101 GLY A O 1
ATOM 834 N N . HIS A 1 102 ? 10.619 -7.608 -15.585 1.00 87.88 102 HIS A N 1
ATOM 835 C CA . HIS A 1 102 ? 11.277 -6.928 -16.700 1.00 87.88 102 HIS A CA 1
ATOM 836 C C . HIS A 1 102 ? 12.356 -5.983 -16.191 1.00 87.88 102 HIS A C 1
ATOM 838 O O . HIS A 1 102 ? 12.083 -4.959 -15.562 1.00 87.88 102 HIS A O 1
ATOM 844 N N . TRP A 1 103 ? 13.597 -6.324 -16.502 1.00 92.44 103 TRP A N 1
ATOM 845 C CA . TRP A 1 103 ? 14.781 -5.600 -16.076 1.00 92.44 103 TRP A CA 1
ATOM 846 C C . TRP A 1 103 ? 15.650 -5.156 -17.246 1.00 92.44 103 TRP A C 1
ATOM 848 O O . TRP A 1 103 ? 15.844 -5.869 -18.229 1.00 92.44 103 TRP A O 1
ATOM 858 N N . TRP A 1 104 ? 16.223 -3.970 -17.091 1.00 94.12 104 TRP A N 1
ATOM 859 C CA . TRP A 1 104 ? 17.252 -3.430 -17.965 1.00 94.12 104 TRP A CA 1
ATOM 860 C C . TRP A 1 104 ? 18.393 -2.926 -17.107 1.00 94.12 104 TRP A C 1
ATOM 862 O O . TRP A 1 104 ? 18.179 -2.417 -16.004 1.00 94.12 104 TRP A O 1
ATOM 872 N N . ARG A 1 105 ?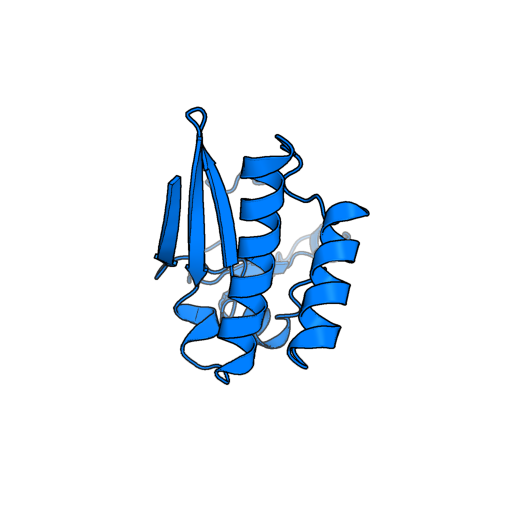 19.610 -3.040 -17.629 1.00 95.19 105 ARG A N 1
ATOM 873 C CA . ARG A 1 105 ? 20.787 -2.445 -17.014 1.00 95.19 105 ARG A CA 1
ATOM 874 C C . ARG A 1 105 ? 21.488 -1.572 -18.037 1.00 95.19 105 ARG A C 1
ATOM 876 O O . ARG A 1 105 ? 21.819 -2.049 -19.119 1.00 95.19 105 ARG A O 1
ATOM 883 N N . CYS A 1 106 ? 21.714 -0.308 -17.700 1.00 94.12 106 CYS A N 1
ATOM 884 C CA . CYS A 1 106 ? 22.475 0.576 -18.573 1.00 94.12 106 CYS A CA 1
ATOM 885 C C . CYS A 1 106 ? 23.927 0.077 -18.684 1.00 94.12 106 CYS A C 1
ATOM 887 O O . CYS A 1 106 ? 24.486 -0.477 -17.736 1.00 94.12 106 CYS A O 1
ATOM 889 N N . THR A 1 107 ? 24.514 0.214 -19.870 1.00 95.06 107 THR A N 1
ATOM 890 C CA . THR A 1 107 ? 25.874 -0.254 -20.188 1.00 95.06 107 THR A CA 1
ATOM 891 C C . THR A 1 107 ? 26.944 0.808 -19.924 1.00 95.06 107 THR A C 1
ATOM 893 O O . THR A 1 107 ? 28.129 0.497 -19.976 1.00 95.06 107 THR A O 1
ATOM 896 N N . GLY A 1 108 ? 26.535 2.039 -19.606 1.00 94.25 108 GLY A N 1
ATOM 897 C CA . GLY A 1 108 ? 27.410 3.179 -19.335 1.00 94.25 108 GLY A CA 1
ATOM 898 C C . GLY A 1 108 ? 27.840 3.335 -17.863 1.00 94.25 108 GLY A C 1
ATOM 899 O O . GLY A 1 108 ? 27.682 2.415 -17.053 1.00 94.25 108 GLY A O 1
ATOM 900 N N . PRO A 1 109 ? 28.360 4.520 -17.481 1.00 94.62 109 PRO A N 1
ATOM 901 C CA . PRO A 1 109 ? 28.969 4.764 -16.164 1.00 94.62 109 PRO A CA 1
ATOM 902 C C . PRO A 1 109 ? 27.980 4.651 -14.994 1.00 94.62 109 PRO A C 1
ATOM 904 O O . PRO A 1 109 ? 28.376 4.335 -13.872 1.00 94.62 109 PRO A O 1
ATOM 907 N N . CYS A 1 110 ? 26.680 4.787 -15.281 1.00 92.81 110 CYS A N 1
ATOM 908 C CA . CYS A 1 110 ? 25.555 4.582 -14.364 1.00 92.81 110 CYS A CA 1
ATOM 909 C C . CYS A 1 110 ? 25.666 3.287 -13.523 1.00 92.81 110 CYS A C 1
ATOM 911 O O . CYS A 1 110 ? 25.114 3.204 -12.427 1.00 92.81 110 CYS A O 1
ATOM 913 N N . ARG A 1 111 ? 26.380 2.261 -14.019 1.00 94.62 111 ARG A N 1
ATOM 914 C CA . ARG A 1 111 ? 26.542 0.957 -13.358 1.00 94.62 111 ARG A CA 1
ATOM 915 C C . ARG A 1 111 ? 27.266 1.040 -12.022 1.00 94.62 111 ARG A C 1
ATOM 917 O O . ARG A 1 111 ? 27.112 0.127 -11.216 1.00 94.62 111 ARG A O 1
ATOM 924 N N . GLN A 1 112 ? 28.049 2.093 -11.809 1.00 95.12 112 GLN A N 1
ATOM 925 C CA . GLN A 1 112 ? 28.819 2.317 -10.587 1.00 95.12 112 GLN A CA 1
ATOM 926 C C . GLN A 1 112 ? 28.107 3.267 -9.615 1.00 95.12 112 GLN A C 1
ATOM 928 O O . GLN A 1 112 ? 28.566 3.458 -8.491 1.00 95.12 112 GLN A O 1
ATOM 933 N N . TRP A 1 113 ? 26.992 3.874 -10.028 1.00 92.31 113 TRP A N 1
ATOM 934 C CA . TRP A 1 113 ? 26.347 4.937 -9.268 1.00 92.31 113 TRP A CA 1
ATOM 935 C C . TRP A 1 113 ? 25.234 4.397 -8.379 1.00 92.31 113 TRP A C 1
ATOM 937 O O . TRP A 1 113 ? 24.312 3.706 -8.825 1.00 92.31 113 TRP A O 1
ATOM 947 N N . LYS A 1 114 ? 25.310 4.755 -7.097 1.00 89.75 114 LYS A N 1
ATOM 948 C CA . LYS A 1 114 ? 24.228 4.529 -6.143 1.00 89.75 114 LYS A CA 1
ATOM 949 C C . LYS A 1 114 ? 23.012 5.402 -6.492 1.00 89.75 114 LYS A C 1
ATOM 951 O O . LYS A 1 114 ? 23.183 6.484 -7.047 1.00 89.75 114 LYS A O 1
ATOM 956 N N . PRO A 1 115 ? 21.794 4.968 -6.131 1.00 90.44 115 PRO A N 1
ATOM 957 C CA . PRO A 1 115 ? 21.483 3.702 -5.458 1.00 90.44 115 PRO A CA 1
ATOM 958 C C . PRO A 1 115 ? 21.176 2.543 -6.424 1.00 90.44 115 PRO A C 1
ATOM 960 O O . PRO A 1 115 ? 21.117 1.398 -5.993 1.00 90.44 115 PRO A O 1
ATOM 963 N N . PHE A 1 116 ? 20.976 2.816 -7.718 1.00 91.12 116 PHE A N 1
ATOM 964 C CA . PHE A 1 116 ? 20.377 1.844 -8.643 1.00 91.12 116 PHE A CA 1
ATOM 965 C C . PHE A 1 116 ? 21.382 1.029 -9.463 1.00 91.12 116 PHE A C 1
ATOM 967 O O . PHE A 1 116 ? 20.994 0.032 -10.068 1.00 91.12 116 PHE A O 1
ATOM 974 N N . TYR A 1 117 ? 22.658 1.428 -9.522 1.00 94.06 117 TYR A N 1
ATOM 975 C CA . TYR A 1 117 ? 23.716 0.706 -10.247 1.00 94.06 117 TYR A CA 1
ATOM 976 C C . TYR A 1 117 ? 23.353 0.381 -11.708 1.00 94.06 117 TYR A C 1
ATOM 978 O O . TYR A 1 117 ? 23.683 -0.684 -12.256 1.00 94.06 117 TYR A O 1
ATOM 986 N N . GLY A 1 118 ? 22.645 1.323 -12.335 1.00 92.81 118 GLY A N 1
ATOM 987 C CA . GLY A 1 118 ? 22.179 1.258 -13.715 1.00 92.81 118 GLY A CA 1
ATOM 988 C C . GLY A 1 118 ? 20.951 0.381 -13.951 1.00 92.81 118 GLY A C 1
ATOM 989 O O . GLY A 1 118 ? 20.564 0.244 -15.109 1.00 92.81 118 GLY A O 1
ATOM 990 N N . TYR A 1 119 ? 20.350 -0.217 -12.918 1.00 93.44 119 TYR A N 1
ATOM 991 C CA . TYR A 1 119 ? 19.168 -1.062 -13.072 1.00 93.44 119 TYR A CA 1
ATOM 992 C C . TYR A 1 119 ? 17.868 -0.263 -13.150 1.00 93.44 119 TYR A C 1
ATOM 994 O O . TYR A 1 119 ? 17.628 0.665 -12.380 1.00 93.44 119 TYR A O 1
ATOM 1002 N N . VAL A 1 120 ? 16.984 -0.717 -14.033 1.00 92.19 120 VAL A N 1
ATOM 1003 C CA . VAL A 1 120 ? 15.568 -0.357 -14.069 1.00 92.19 120 VAL A CA 1
ATOM 1004 C C . VAL A 1 120 ? 14.777 -1.660 -14.060 1.00 92.19 120 VAL A C 1
ATOM 1006 O O . VAL A 1 120 ? 14.939 -2.469 -14.968 1.00 92.19 120 VAL A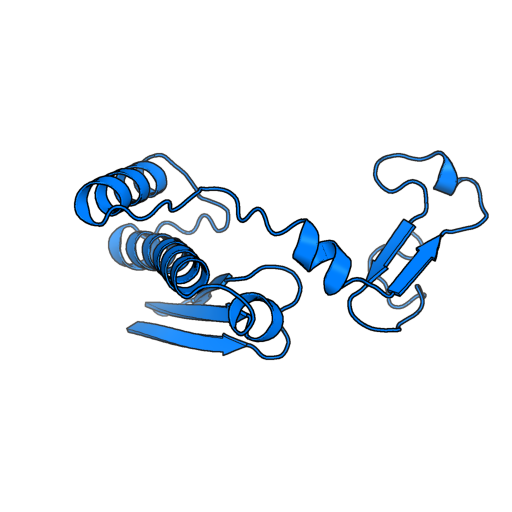 O 1
ATOM 1009 N N . LYS A 1 121 ? 13.935 -1.863 -13.043 1.00 89.06 121 LYS A N 1
ATOM 1010 C CA . LYS A 1 121 ? 13.000 -2.995 -12.945 1.00 89.06 121 LYS A CA 1
ATOM 1011 C C . LYS A 1 121 ? 11.568 -2.478 -13.114 1.00 89.06 121 LYS A C 1
ATOM 1013 O O . LYS A 1 121 ? 11.223 -1.448 -12.533 1.00 89.06 121 LYS A O 1
ATOM 1018 N N . ARG A 1 122 ? 10.742 -3.140 -13.926 1.00 87.12 122 ARG A N 1
ATOM 1019 C CA . ARG A 1 122 ? 9.353 -2.741 -14.221 1.00 87.12 122 ARG A CA 1
ATOM 1020 C C . ARG A 1 122 ? 8.429 -3.940 -14.268 1.00 87.12 122 ARG A C 1
ATOM 1022 O O . ARG A 1 122 ? 8.834 -5.034 -14.646 1.00 87.12 122 ARG A O 1
ATOM 1029 N N . SER A 1 123 ? 7.159 -3.673 -13.979 1.00 80.88 123 SER A N 1
ATOM 1030 C CA . SER A 1 123 ? 6.087 -4.660 -14.069 1.00 80.88 123 SER A CA 1
ATOM 1031 C C . SER A 1 123 ? 5.511 -4.891 -15.455 1.00 80.88 123 SER A C 1
ATOM 1033 O O . SER A 1 123 ? 4.706 -5.790 -15.662 1.00 80.88 123 SER A O 1
ATOM 1035 N N . MET A 1 124 ? 5.940 -4.093 -16.425 1.00 82.62 124 MET A N 1
ATOM 1036 C CA . MET A 1 124 ? 5.563 -4.239 -17.822 1.00 82.62 124 MET A CA 1
ATOM 1037 C C . MET A 1 124 ? 6.824 -4.239 -18.672 1.00 82.62 124 MET A C 1
ATOM 1039 O O . MET A 1 124 ? 7.798 -3.561 -18.328 1.00 82.62 124 MET A O 1
ATOM 1043 N N . ASN A 1 125 ? 6.780 -4.948 -19.802 1.00 88.94 125 ASN A N 1
ATOM 1044 C CA . ASN A 1 125 ? 7.853 -4.965 -20.793 1.00 88.94 125 ASN A CA 1
ATOM 1045 C C . ASN A 1 125 ? 7.935 -3.629 -21.551 1.00 88.94 125 ASN A C 1
ATOM 1047 O O . ASN A 1 125 ? 7.575 -3.523 -22.721 1.00 88.94 125 ASN A O 1
ATOM 1051 N N . LEU A 1 126 ? 8.350 -2.581 -20.847 1.00 89.25 126 LEU A N 1
ATOM 1052 C CA . LEU A 1 126 ? 8.472 -1.228 -21.357 1.00 89.25 126 LEU A CA 1
ATOM 1053 C C . LEU A 1 126 ? 9.904 -0.752 -21.144 1.00 89.25 126 LEU A C 1
ATOM 1055 O O . LEU A 1 126 ? 10.303 -0.502 -20.009 1.00 89.25 126 LEU A O 1
ATOM 1059 N N . LEU A 1 127 ? 10.646 -0.577 -22.233 1.00 92.38 127 LEU A N 1
ATOM 1060 C CA . LEU A 1 127 ? 12.023 -0.087 -22.205 1.00 92.38 127 LEU A CA 1
ATOM 1061 C C . LEU A 1 127 ? 12.131 1.298 -21.535 1.00 92.38 127 LEU A C 1
ATOM 1063 O O . LEU A 1 127 ? 11.220 2.128 -21.674 1.00 92.38 127 LEU A O 1
ATOM 1067 N N . PRO A 1 128 ? 13.236 1.585 -20.824 1.00 93.81 128 PRO A N 1
ATOM 1068 C CA . PRO A 1 128 ? 13.575 2.949 -20.441 1.00 93.81 128 PRO A CA 1
ATOM 1069 C C . PRO A 1 128 ? 13.646 3.861 -21.674 1.00 93.81 128 PRO A C 1
ATOM 1071 O O . PRO A 1 128 ? 14.220 3.479 -22.692 1.00 93.81 128 PRO A O 1
ATOM 1074 N N . SER A 1 129 ? 13.038 5.044 -21.606 1.00 93.50 129 SER A N 1
ATOM 1075 C CA . SER A 1 129 ? 12.930 5.961 -22.749 1.00 93.50 129 SER A CA 1
ATOM 1076 C C . SER A 1 129 ? 12.806 7.421 -22.311 1.00 93.50 129 SER A C 1
ATOM 1078 O O . SER A 1 129 ? 12.605 7.715 -21.136 1.00 93.50 129 SER A O 1
ATOM 1080 N N . ASN A 1 130 ? 12.813 8.347 -23.273 1.00 93.31 130 ASN A N 1
ATOM 1081 C CA . ASN A 1 130 ? 12.604 9.784 -23.041 1.00 93.31 130 ASN A CA 1
ATOM 1082 C C . ASN A 1 130 ? 11.254 10.169 -22.411 1.00 93.31 130 ASN A C 1
ATOM 1084 O O . ASN A 1 130 ? 11.057 11.323 -22.044 1.00 93.31 130 ASN A O 1
ATOM 1088 N N . ARG A 1 131 ? 10.326 9.219 -22.264 1.00 91.00 131 ARG A N 1
ATOM 1089 C CA . ARG A 1 131 ? 9.066 9.411 -21.534 1.00 91.00 131 ARG A CA 1
ATOM 1090 C C . ARG A 1 131 ? 9.237 9.292 -20.020 1.00 91.00 131 ARG A C 1
ATOM 1092 O O . ARG A 1 131 ? 8.331 9.652 -19.268 1.00 91.00 131 ARG A O 1
ATOM 1099 N N . ASP A 1 132 ? 10.365 8.762 -19.563 1.00 90.88 132 ASP A N 1
ATOM 1100 C CA . ASP A 1 132 ? 10.660 8.624 -18.148 1.00 90.88 132 ASP A CA 1
ATOM 1101 C C . ASP A 1 132 ? 11.000 9.972 -17.512 1.00 90.88 132 ASP A C 1
ATOM 1103 O O . ASP A 1 132 ? 11.813 10.734 -18.020 1.00 90.88 132 ASP 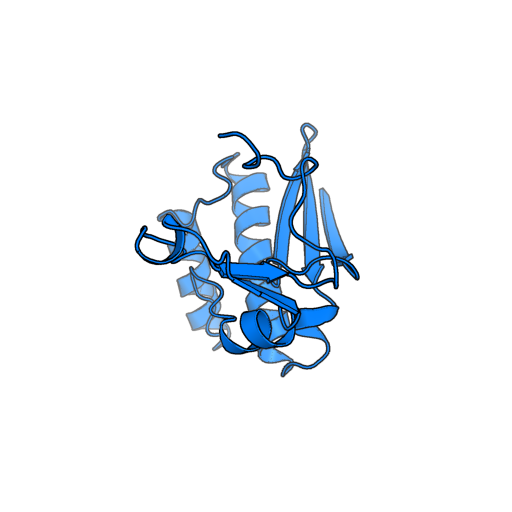A O 1
ATOM 1107 N N . ARG A 1 133 ? 10.428 10.255 -16.335 1.00 91.25 133 ARG A N 1
ATOM 1108 C CA . ARG A 1 133 ? 10.613 11.542 -15.627 1.00 91.25 133 ARG A CA 1
ATOM 1109 C C . ARG A 1 133 ? 12.060 11.847 -15.218 1.00 91.25 133 ARG A C 1
ATOM 1111 O O . ARG A 1 133 ? 12.349 12.976 -14.818 1.00 91.25 133 ARG A O 1
ATOM 1118 N N . TRP A 1 134 ? 12.916 10.832 -15.215 1.00 88.44 134 TRP A N 1
ATOM 1119 C CA . TRP A 1 134 ? 14.341 10.920 -14.897 1.00 88.44 134 TRP A CA 1
ATOM 1120 C C . TRP A 1 134 ? 15.216 10.976 -16.155 1.00 88.44 134 TRP A C 1
ATOM 1122 O O . TRP A 1 134 ? 16.417 11.183 -16.042 1.00 88.44 134 TRP A O 1
ATOM 1132 N N . TRP A 1 135 ? 14.645 10.795 -17.348 1.00 88.56 135 TRP A N 1
ATOM 1133 C CA . TRP A 1 135 ? 15.409 10.813 -18.587 1.00 88.56 135 TRP A CA 1
ATOM 1134 C C . TRP A 1 135 ? 15.895 12.229 -18.903 1.00 88.56 135 TRP A C 1
ATOM 1136 O O . TRP A 1 135 ? 15.096 13.163 -18.961 1.00 88.56 135 TRP A O 1
ATOM 1146 N N . GLY A 1 136 ? 17.203 12.380 -19.122 1.00 81.44 136 GLY A N 1
ATOM 1147 C CA . GLY A 1 136 ? 17.838 13.679 -19.376 1.00 81.44 136 GLY A CA 1
ATOM 1148 C C . GLY A 1 136 ? 18.054 14.537 -18.125 1.00 81.44 136 GLY A C 1
ATOM 1149 O O . GLY A 1 136 ? 18.348 15.721 -18.263 1.00 81.44 136 GLY A O 1
ATOM 1150 N N . LYS A 1 137 ? 17.885 13.956 -16.933 1.00 72.94 137 LYS A N 1
ATOM 1151 C CA . LYS A 1 137 ? 18.284 14.560 -15.660 1.00 72.94 137 LYS A CA 1
ATOM 1152 C C . LYS A 1 137 ? 19.633 14.039 -15.193 1.00 72.94 137 LYS A C 1
ATOM 1154 O O . LYS A 1 137 ? 19.995 12.911 -15.596 1.00 72.94 137 LYS A O 1
#

pLDDT: mean 86.0, std 10.66, range [54.19, 98.31]

Radius of gyration: 17.9 Å; Cα contacts (8 Å, |Δi|>4): 179; chains: 1; bounding box: 46×33×44 Å

Sequence (137 aa):
SVYVEWSKRMTRCAGICYYRRGGECRIALSASYLTLRPRKDLVETLLHEMIHAYLFVTHNNRDRDGHGPEFLKHMVRINDITGASITVYHSFHDEYDHLHGHWWRCTGPCRQWKPFYGYVKRSMNLLPSNRDRWWGK

Nearest PDB structures (foldseek):
  6mdx-assembly1_A  TM=6.715E-01  e=4.979E-17  Homo sapiens
  6mdw-assembly1_A  TM=6.757E-01  e=3.464E-16  Homo sapiens
  4il3-assembly1_A  TM=5.436E-01  e=5.381E-01  Saccharomyces mikatae
  7upa-assembly1_A  TM=3.267E-01  e=5.517E+00  Henipavirus nipahense

Solvent-accessible surface area (backbone atoms only — not comparable to full-atom values): 8247 Å² total; per-residue (Å²): 92,80,45,78,47,79,28,88,80,44,82,88,52,56,54,46,60,45,78,46,98,87,64,38,34,38,35,38,34,11,46,75,56,42,73,85,46,62,70,64,58,47,51,36,42,49,52,49,34,47,49,54,46,48,43,31,76,76,66,69,51,78,62,87,87,57,72,45,72,70,46,48,51,52,42,52,55,48,22,73,75,70,72,51,84,56,63,93,68,85,86,53,64,71,55,48,52,63,51,25,69,36,71,47,66,55,90,59,77,49,44,78,38,82,93,54,42,28,52,47,70,30,71,51,96,66,79,92,48,86,85,40,94,63,54,95,108

Secondary structure (DSSP, 8-state):
-EEEEEESS--S-SEEEEEETTTEEEEEEEHHHHTTS-HHHHHHHHHHHHHHHHHHHHH----SS---HHHHHHHHHHHHHH-----SS---HHHHHHHT-EEEE-SSGGGGSTTTTTEEEESSS----TTSTTTT-